Protein AF-A0A1D8K9M4-F1 (afdb_monomer)

Structure (mmCIF, N/CA/C/O backbone):
data_AF-A0A1D8K9M4-F1
#
_entry.id   AF-A0A1D8K9M4-F1
#
loop_
_atom_site.group_PDB
_atom_site.id
_atom_site.type_symbol
_atom_site.label_atom_id
_atom_site.label_alt_id
_atom_site.label_comp_id
_atom_site.label_asym_id
_atom_site.label_entity_id
_atom_site.label_seq_id
_atom_site.pdbx_PDB_ins_code
_atom_site.Cartn_x
_atom_site.Cartn_y
_atom_site.Cartn_z
_atom_site.occupancy
_atom_site.B_iso_or_equiv
_atom_site.auth_seq_id
_atom_site.auth_comp_id
_atom_site.auth_asym_id
_atom_site.auth_atom_id
_atom_site.pdbx_PDB_model_num
ATOM 1 N N . MET A 1 1 ? 4.445 1.935 11.342 1.00 73.75 1 MET A N 1
ATOM 2 C CA . MET A 1 1 ? 5.048 2.245 10.026 1.00 73.75 1 MET A CA 1
ATOM 3 C C . MET A 1 1 ? 5.514 0.937 9.416 1.00 73.75 1 MET A C 1
ATOM 5 O O . MET A 1 1 ? 6.082 0.139 10.149 1.00 73.75 1 MET A O 1
ATOM 9 N N . VAL A 1 2 ? 5.249 0.706 8.132 1.00 78.88 2 VAL A N 1
ATOM 10 C CA . VAL A 1 2 ? 5.595 -0.526 7.406 1.00 78.88 2 VAL A CA 1
ATOM 11 C C . VAL A 1 2 ? 6.463 -0.156 6.208 1.00 78.88 2 VAL A C 1
ATOM 13 O O . VAL A 1 2 ? 6.060 0.685 5.412 1.00 78.88 2 VAL A O 1
ATOM 16 N N . ASN A 1 3 ? 7.638 -0.771 6.077 1.00 80.75 3 ASN A N 1
ATOM 17 C CA . ASN A 1 3 ? 8.516 -0.604 4.915 1.00 80.75 3 ASN A CA 1
ATOM 18 C C . ASN A 1 3 ? 8.323 -1.787 3.962 1.00 80.75 3 ASN A C 1
ATOM 20 O O . ASN A 1 3 ? 8.211 -2.924 4.420 1.00 80.75 3 ASN A O 1
ATOM 24 N N . PHE A 1 4 ? 8.305 -1.537 2.656 1.00 78.50 4 PHE A N 1
ATOM 25 C CA . PHE A 1 4 ? 8.113 -2.574 1.641 1.00 78.50 4 PHE A CA 1
ATOM 26 C C . PHE A 1 4 ? 8.838 -2.225 0.332 1.00 78.50 4 PHE A C 1
ATOM 28 O O . PHE A 1 4 ? 9.367 -1.126 0.157 1.00 78.50 4 PHE A O 1
ATOM 35 N N . GLN A 1 5 ? 8.867 -3.181 -0.597 1.00 81.12 5 GLN A N 1
ATOM 36 C CA . GLN A 1 5 ? 9.543 -3.066 -1.887 1.00 81.12 5 GLN A CA 1
ATOM 37 C C . GLN A 1 5 ? 8.638 -3.612 -3.002 1.00 81.12 5 GLN A C 1
ATOM 39 O O . GLN A 1 5 ? 8.128 -4.724 -2.893 1.00 81.12 5 GLN A O 1
ATOM 44 N N . ILE A 1 6 ? 8.467 -2.847 -4.083 1.00 78.50 6 ILE A N 1
ATOM 45 C CA . ILE A 1 6 ? 7.718 -3.219 -5.291 1.00 78.50 6 ILE A CA 1
ATOM 46 C C . ILE A 1 6 ? 8.698 -3.223 -6.462 1.00 78.50 6 ILE A C 1
ATOM 48 O O . ILE A 1 6 ? 9.047 -2.174 -7.003 1.00 78.50 6 ILE A O 1
ATOM 52 N N . GLY A 1 7 ? 9.205 -4.397 -6.835 1.00 79.94 7 GLY A N 1
ATOM 53 C CA . GLY A 1 7 ? 10.279 -4.475 -7.828 1.00 79.94 7 GLY A CA 1
ATOM 54 C C . GLY A 1 7 ? 11.477 -3.604 -7.410 1.00 79.94 7 GLY A C 1
ATOM 55 O O . GLY A 1 7 ? 12.001 -3.810 -6.317 1.00 79.94 7 GLY A O 1
ATOM 56 N N . PRO A 1 8 ? 11.919 -2.616 -8.215 1.00 76.62 8 PRO A N 1
ATOM 57 C CA . PRO A 1 8 ? 12.997 -1.688 -7.849 1.00 76.62 8 PRO A CA 1
ATOM 58 C C . PRO A 1 8 ? 12.538 -0.464 -7.027 1.00 76.62 8 PRO A C 1
ATOM 60 O O . PRO A 1 8 ? 13.383 0.314 -6.575 1.00 76.62 8 PRO A O 1
ATOM 63 N N . LEU A 1 9 ? 11.231 -0.280 -6.809 1.00 75.75 9 LEU A N 1
ATOM 64 C CA . LEU A 1 9 ? 10.655 0.868 -6.109 1.00 75.75 9 LEU A CA 1
ATOM 65 C C . LEU A 1 9 ? 10.406 0.546 -4.626 1.00 75.75 9 LEU A C 1
ATOM 67 O O . LEU A 1 9 ? 9.539 -0.272 -4.318 1.00 75.75 9 LEU A O 1
ATOM 71 N N . PRO A 1 10 ? 11.118 1.176 -3.684 1.00 78.88 10 PRO A N 1
ATOM 72 C CA . PRO A 1 10 ? 10.779 1.056 -2.276 1.00 78.88 10 PRO A CA 1
ATOM 73 C C . PRO A 1 10 ? 9.581 1.927 -1.931 1.00 78.88 10 PRO A C 1
ATOM 75 O O . PRO A 1 10 ? 9.331 2.955 -2.570 1.00 78.88 10 PRO A O 1
ATOM 78 N N . GLY A 1 11 ? 8.913 1.566 -0.848 1.00 78.88 11 GLY A N 1
ATOM 79 C CA . GLY A 1 11 ? 7.914 2.414 -0.238 1.00 78.88 11 GLY A CA 1
ATOM 80 C C . GLY A 1 11 ? 7.832 2.229 1.263 1.00 78.88 11 GLY A C 1
ATOM 81 O O . GLY A 1 11 ? 8.373 1.284 1.846 1.00 78.88 11 GLY A O 1
ATOM 82 N N . HIS A 1 12 ? 7.135 3.161 1.887 1.00 82.50 12 HIS A N 1
ATOM 83 C CA . HIS A 1 12 ? 6.737 3.053 3.271 1.00 82.50 12 HIS A CA 1
ATOM 84 C C . HIS A 1 12 ? 5.286 3.474 3.429 1.00 82.50 12 HIS A C 1
ATOM 86 O O . HIS A 1 12 ? 4.779 4.325 2.702 1.00 82.50 12 HIS A O 1
ATOM 92 N N . ALA A 1 13 ? 4.608 2.856 4.385 1.00 84.62 13 ALA A N 1
ATOM 93 C CA . ALA A 1 13 ? 3.228 3.154 4.694 1.00 84.62 13 ALA A CA 1
ATOM 94 C C . ALA A 1 13 ? 3.042 3.398 6.192 1.00 84.62 13 ALA A C 1
ATOM 96 O O . ALA A 1 13 ? 3.630 2.729 7.051 1.00 84.62 13 ALA A O 1
ATOM 97 N N . LEU A 1 14 ? 2.201 4.368 6.519 1.00 86.19 14 LEU A N 1
ATOM 98 C CA . LEU A 1 14 ? 1.873 4.748 7.881 1.00 86.19 14 LEU A CA 1
ATOM 99 C C . LEU A 1 14 ? 0.371 4.985 7.988 1.00 86.19 14 LEU A C 1
ATOM 101 O O . LEU A 1 14 ? -0.153 5.899 7.368 1.00 86.19 14 LEU A O 1
ATOM 105 N N . ALA A 1 15 ? -0.303 4.206 8.824 1.00 85.88 15 ALA A N 1
ATOM 106 C CA . ALA A 1 15 ? -1.671 4.490 9.229 1.00 85.88 15 ALA A CA 1
ATOM 107 C C . ALA A 1 15 ? -1.667 5.382 10.480 1.00 85.88 15 ALA A C 1
ATOM 109 O O . ALA A 1 15 ? -0.916 5.129 11.427 1.00 85.88 15 ALA A O 1
ATOM 110 N N . ARG A 1 16 ? -2.496 6.427 10.486 1.00 83.38 16 ARG A N 1
ATOM 111 C CA . ARG A 1 16 ? -2.694 7.340 11.614 1.00 83.38 16 ARG A CA 1
ATOM 112 C C . ARG A 1 16 ? -4.181 7.601 11.825 1.00 83.38 16 ARG A C 1
ATOM 114 O O . ARG A 1 16 ? -4.893 7.978 10.899 1.00 83.38 16 ARG A O 1
ATOM 121 N N . LYS A 1 17 ? -4.623 7.485 13.076 1.00 81.50 17 LYS A N 1
ATOM 122 C CA . LYS A 1 17 ? -5.972 7.878 13.487 1.00 81.50 17 LYS A CA 1
ATOM 123 C C . LYS A 1 17 ? -6.080 9.407 13.558 1.00 81.50 17 LYS A C 1
ATOM 125 O O . LYS A 1 17 ? -5.221 10.062 14.153 1.00 81.50 17 LYS A O 1
ATOM 130 N N . THR A 1 18 ? -7.118 9.96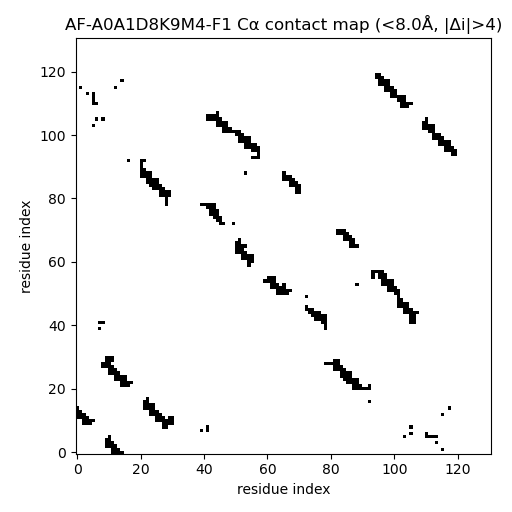3 12.951 1.00 77.25 18 THR A N 1
ATOM 131 C CA . THR A 1 18 ? -7.489 11.384 12.972 1.00 77.25 18 THR A CA 1
ATOM 132 C C . THR A 1 18 ? -8.900 11.533 13.561 1.00 77.25 18 THR A C 1
ATOM 134 O O . THR A 1 18 ? -9.607 10.535 13.711 1.00 77.25 18 THR A O 1
ATOM 137 N N . PRO A 1 19 ? -9.343 12.753 13.916 1.00 75.38 19 PRO A N 1
ATOM 138 C CA . PRO A 1 19 ? -10.724 12.978 14.356 1.00 75.38 19 PRO A CA 1
ATOM 139 C C . PRO A 1 19 ? -11.777 12.584 13.306 1.00 75.38 19 PRO A C 1
ATOM 141 O O . PRO A 1 19 ? -12.904 12.260 13.659 1.00 75.38 19 PRO A O 1
ATOM 144 N N . GLU A 1 20 ? -11.398 12.603 12.028 1.00 73.19 20 GLU A N 1
ATOM 145 C CA . GLU A 1 20 ? -12.265 12.335 10.874 1.00 73.19 20 GLU A CA 1
ATOM 146 C C . GLU A 1 20 ? -12.249 10.859 10.438 1.00 73.19 20 GLU A C 1
ATOM 148 O O . GLU A 1 20 ? -13.063 10.462 9.608 1.00 73.19 20 GLU A O 1
ATOM 153 N N . GLY A 1 21 ? -11.339 10.035 10.976 1.00 77.88 21 GLY A N 1
ATOM 154 C CA . GLY A 1 21 ? -11.228 8.620 10.622 1.00 77.88 21 GLY A CA 1
ATOM 155 C C . GLY A 1 21 ? -9.803 8.075 10.714 1.00 77.88 21 GLY A C 1
ATOM 156 O O . GLY A 1 21 ? -9.013 8.461 11.573 1.00 77.88 21 GLY A O 1
ATOM 157 N N . MET A 1 22 ? -9.466 7.131 9.836 1.00 84.19 22 MET A N 1
ATOM 158 C CA . MET A 1 22 ? -8.104 6.609 9.695 1.00 84.19 22 MET A CA 1
ATOM 159 C C . MET A 1 22 ? -7.521 7.084 8.372 1.00 84.19 22 MET A C 1
ATOM 161 O O . MET A 1 22 ? -8.137 6.920 7.320 1.00 84.19 22 MET A O 1
ATOM 165 N N . VAL A 1 23 ? -6.320 7.644 8.435 1.00 85.19 23 VAL A N 1
ATOM 166 C CA . VAL A 1 23 ? -5.583 8.115 7.268 1.00 85.19 23 VAL A CA 1
ATOM 167 C C . VAL A 1 23 ? -4.365 7.229 7.067 1.00 85.19 23 VAL A C 1
ATOM 169 O O . VAL A 1 23 ? -3.560 7.060 7.983 1.00 85.19 23 VAL A O 1
ATOM 172 N N . VAL A 1 24 ? -4.218 6.668 5.871 1.00 85.06 24 VAL A N 1
ATOM 173 C CA . VAL A 1 24 ? -3.020 5.938 5.461 1.00 85.06 24 VAL A CA 1
ATOM 174 C C . VAL A 1 24 ? -2.187 6.829 4.559 1.00 85.06 24 VAL A C 1
ATOM 176 O O . VAL A 1 24 ? -2.630 7.266 3.501 1.00 85.06 24 VAL A O 1
ATOM 179 N N . PHE A 1 25 ? -0.964 7.084 4.991 1.00 85.19 25 PHE A N 1
ATOM 180 C CA . PHE A 1 25 ? 0.061 7.755 4.219 1.00 85.19 25 PHE A CA 1
ATOM 181 C C . PHE A 1 25 ? 0.924 6.702 3.540 1.00 85.19 25 PHE A C 1
ATOM 183 O O . PHE A 1 25 ? 1.503 5.855 4.219 1.00 85.19 25 PHE A O 1
ATOM 190 N N . LEU A 1 26 ? 0.998 6.747 2.216 1.00 83.88 26 LEU A N 1
ATOM 191 C CA . LEU A 1 26 ? 1.848 5.886 1.408 1.00 83.88 26 LEU A CA 1
ATOM 192 C C . LEU A 1 26 ? 2.896 6.750 0.721 1.00 83.88 26 LEU A C 1
ATOM 194 O O . LEU A 1 26 ? 2.553 7.601 -0.096 1.00 83.88 26 LEU A O 1
ATOM 198 N N . GLU A 1 27 ? 4.166 6.514 1.018 1.00 82.94 27 GLU A N 1
ATOM 199 C CA . GLU A 1 27 ? 5.268 7.168 0.328 1.00 82.94 27 GLU A CA 1
ATOM 200 C C . GLU A 1 27 ? 6.010 6.158 -0.549 1.00 82.94 27 GLU A C 1
ATOM 202 O O . GLU A 1 27 ? 6.355 5.063 -0.098 1.00 82.94 27 GLU A O 1
ATOM 207 N N . LEU A 1 28 ? 6.264 6.519 -1.805 1.00 79.19 28 LEU A N 1
ATOM 208 C CA . LEU A 1 28 ? 6.984 5.695 -2.773 1.00 79.19 28 LEU A CA 1
ATOM 209 C C . LEU A 1 28 ? 8.237 6.419 -3.276 1.00 79.19 28 LEU A C 1
ATOM 211 O O . LEU A 1 28 ? 8.264 7.643 -3.427 1.00 79.19 28 LEU A O 1
ATOM 215 N N . GLY A 1 29 ? 9.277 5.640 -3.568 1.00 70.56 29 GLY A N 1
ATOM 216 C CA . GLY A 1 29 ? 10.532 6.116 -4.154 1.00 70.56 29 GLY A CA 1
ATOM 217 C C . GLY A 1 29 ? 11.582 6.568 -3.139 1.00 70.56 29 GLY A C 1
ATOM 218 O O . GLY A 1 29 ? 12.776 6.587 -3.450 1.00 70.56 29 GLY A O 1
ATOM 219 N N . THR A 1 30 ? 11.183 6.836 -1.901 1.00 61.59 30 THR A N 1
ATOM 220 C CA . THR A 1 30 ? 12.077 7.167 -0.791 1.00 61.59 30 THR A CA 1
ATOM 221 C C . THR A 1 30 ? 12.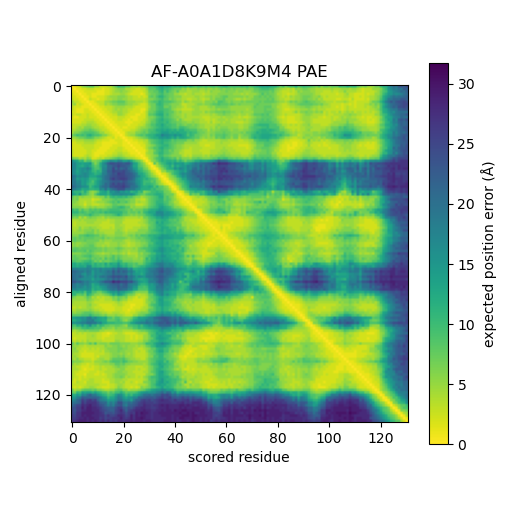337 5.956 0.082 1.00 61.59 30 THR A C 1
ATOM 223 O O . THR A 1 30 ? 11.533 5.504 0.889 1.00 61.59 30 THR A O 1
ATOM 226 N N . TYR A 1 31 ? 13.559 5.476 -0.028 1.00 54.34 31 TYR A N 1
ATOM 227 C CA . TYR A 1 31 ? 14.186 4.716 1.035 1.00 54.34 31 TYR A CA 1
ATOM 228 C C . TYR A 1 31 ? 15.568 5.305 1.156 1.00 54.34 31 TYR A C 1
ATOM 230 O O . TYR A 1 31 ? 16.266 5.349 0.142 1.00 54.34 31 TYR A O 1
ATOM 238 N N . LEU A 1 32 ? 15.907 5.822 2.338 1.00 51.12 32 LEU A N 1
ATOM 239 C CA . LEU A 1 32 ? 17.252 6.293 2.647 1.00 51.12 32 LEU A CA 1
ATOM 240 C C . LEU A 1 32 ? 18.175 5.086 2.461 1.00 51.12 32 LEU A C 1
ATOM 242 O O . LEU A 1 32 ? 18.083 4.143 3.249 1.00 51.12 32 LEU A O 1
ATOM 246 N N . P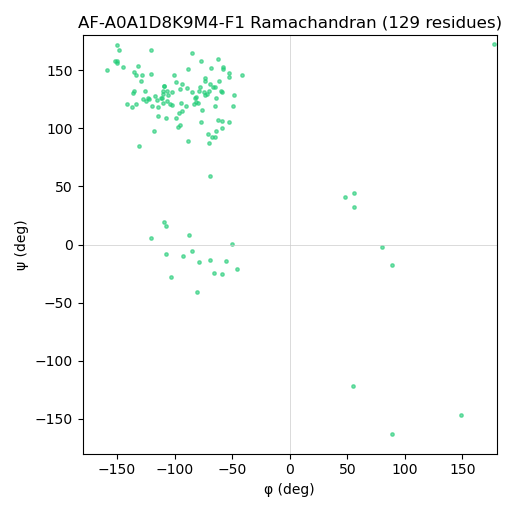RO A 1 33 ? 18.982 5.033 1.390 1.00 49.72 33 PRO A N 1
ATOM 247 C CA . PRO A 1 33 ? 19.875 3.910 1.216 1.00 49.72 33 PRO A CA 1
ATOM 248 C C . PRO A 1 33 ? 20.836 3.877 2.408 1.00 49.72 33 PRO A C 1
ATOM 250 O O . PRO A 1 33 ? 21.331 4.918 2.851 1.00 49.72 33 PRO A O 1
ATOM 253 N N . ALA A 1 34 ? 21.136 2.676 2.905 1.00 49.44 34 ALA A N 1
ATOM 254 C CA . ALA A 1 34 ? 22.421 2.482 3.563 1.00 49.44 34 ALA A CA 1
ATOM 255 C C . ALA A 1 34 ? 23.506 2.977 2.588 1.00 49.44 34 ALA A C 1
ATOM 257 O O . ALA A 1 34 ? 23.325 2.838 1.373 1.00 49.44 34 ALA A O 1
ATOM 258 N N . ARG A 1 35 ? 24.583 3.586 3.108 1.00 46.16 35 ARG A N 1
ATOM 259 C CA . ARG A 1 35 ? 25.594 4.357 2.348 1.00 46.16 35 ARG A CA 1
ATOM 260 C C . ARG A 1 35 ? 26.103 3.700 1.051 1.00 46.16 35 ARG A C 1
ATOM 262 O O . ARG A 1 35 ? 26.534 4.430 0.168 1.00 46.16 35 ARG A O 1
ATOM 269 N N . ASP A 1 36 ? 25.972 2.384 0.907 1.00 49.34 36 ASP A N 1
ATOM 270 C CA . ASP A 1 36 ? 26.517 1.591 -0.198 1.00 49.34 36 ASP A CA 1
ATOM 271 C C . ASP A 1 36 ? 25.468 1.073 -1.204 1.00 49.34 36 ASP A C 1
ATOM 273 O O . ASP A 1 36 ? 25.744 0.166 -1.988 1.00 49.34 36 ASP A O 1
ATOM 277 N N . THR A 1 37 ? 24.242 1.610 -1.207 1.00 51.97 37 THR A N 1
ATOM 278 C CA . THR A 1 37 ? 23.221 1.158 -2.172 1.00 51.97 37 THR A CA 1
ATOM 279 C C . THR A 1 37 ? 23.424 1.854 -3.527 1.00 51.97 37 THR A C 1
ATOM 281 O O . THR A 1 37 ? 23.450 3.088 -3.561 1.00 51.97 37 THR A O 1
ATOM 284 N N . PRO A 1 38 ? 23.532 1.118 -4.652 1.00 52.41 38 PRO A N 1
ATOM 285 C CA . PRO A 1 38 ? 23.729 1.713 -5.972 1.00 52.41 38 PRO A CA 1
ATOM 286 C C . PRO A 1 38 ? 22.603 2.696 -6.344 1.00 52.41 38 PRO A C 1
ATOM 288 O O . PRO A 1 38 ? 21.463 2.536 -5.887 1.00 52.41 38 PRO A O 1
ATOM 291 N N . PRO A 1 39 ? 22.897 3.717 -7.175 1.00 53.69 39 PRO A N 1
ATOM 292 C CA . PRO A 1 39 ? 21.916 4.721 -7.571 1.00 53.69 39 PRO A CA 1
ATOM 293 C C . PRO A 1 39 ? 20.722 4.060 -8.266 1.00 53.69 39 PRO A C 1
ATOM 295 O O . PRO A 1 39 ? 20.877 3.230 -9.161 1.00 53.69 39 PRO A O 1
ATOM 298 N N . ARG A 1 40 ? 19.512 4.418 -7.827 1.00 61.72 40 ARG A N 1
ATOM 299 C CA . ARG A 1 40 ? 18.259 3.832 -8.320 1.00 61.72 40 ARG A CA 1
ATOM 300 C C . ARG A 1 40 ? 17.943 4.350 -9.721 1.00 61.72 40 ARG A C 1
ATOM 302 O O . ARG A 1 40 ? 17.930 5.556 -9.941 1.00 61.72 40 ARG A O 1
ATOM 309 N N . THR A 1 41 ? 17.672 3.437 -10.651 1.00 59.00 41 THR A N 1
ATOM 310 C CA . THR A 1 41 ? 17.537 3.713 -12.093 1.00 59.00 41 THR A CA 1
ATOM 311 C C . THR A 1 41 ? 16.109 3.597 -12.629 1.00 59.00 41 THR A C 1
ATOM 313 O O . THR A 1 41 ? 15.938 3.465 -13.839 1.00 59.00 41 THR A O 1
ATOM 316 N N . TRP A 1 42 ? 15.078 3.649 -11.780 1.00 67.19 42 TRP A N 1
ATOM 317 C CA . TRP A 1 42 ? 13.700 3.655 -12.281 1.00 67.19 42 TRP A CA 1
ATOM 318 C C . TRP A 1 42 ? 13.311 5.050 -12.798 1.00 67.19 42 TRP A C 1
ATOM 320 O O . TRP A 1 42 ? 13.641 6.062 -12.178 1.00 67.19 42 TRP A O 1
ATOM 330 N N . LYS A 1 43 ? 12.658 5.121 -13.964 1.00 63.72 43 LYS A N 1
ATOM 331 C CA . LYS A 1 43 ? 12.363 6.385 -14.674 1.00 63.72 43 LYS A CA 1
ATOM 332 C C . LYS A 1 43 ? 10.918 6.843 -14.525 1.00 63.72 43 LYS A C 1
ATOM 334 O O . LYS A 1 43 ? 10.644 8.033 -14.662 1.00 63.72 43 LYS A O 1
ATOM 339 N N . SER A 1 44 ? 9.998 5.907 -14.322 1.00 69.00 44 SER A N 1
ATOM 340 C CA . SER A 1 44 ? 8.571 6.194 -14.182 1.00 69.00 44 SER A CA 1
ATOM 341 C C . SER A 1 44 ? 7.848 5.059 -13.471 1.00 69.00 44 SER A C 1
ATOM 343 O O . SER A 1 44 ? 8.223 3.891 -13.612 1.00 69.00 44 SER A O 1
ATOM 345 N N . PHE A 1 45 ? 6.781 5.395 -12.751 1.00 74.00 45 PHE A N 1
ATOM 346 C CA . PHE A 1 45 ? 5.822 4.405 -12.289 1.00 74.00 45 PHE A CA 1
ATOM 347 C C . PHE A 1 45 ? 4.399 4.968 -12.281 1.00 74.00 45 PHE A C 1
ATOM 349 O O . PHE A 1 45 ? 4.200 6.171 -12.139 1.00 74.00 45 PHE A O 1
ATOM 356 N N . HIS A 1 46 ? 3.409 4.093 -12.425 1.00 74.75 46 HIS A N 1
ATOM 357 C CA . HIS A 1 46 ? 1.994 4.421 -12.246 1.00 74.75 46 HIS A CA 1
ATOM 358 C C . HIS A 1 46 ? 1.227 3.195 -11.747 1.00 74.75 46 HIS A C 1
ATOM 360 O O . HIS A 1 46 ? 1.659 2.056 -11.944 1.00 74.75 46 HIS A O 1
ATOM 366 N N . PHE A 1 47 ? 0.096 3.422 -11.084 1.00 75.31 47 PHE A N 1
ATOM 367 C CA . PHE A 1 47 ? -0.818 2.342 -10.722 1.00 75.31 47 PHE A CA 1
ATOM 368 C C . PHE A 1 47 ? -1.556 1.857 -11.970 1.00 75.31 47 PHE A C 1
ATOM 370 O O . PHE A 1 47 ? -1.947 2.657 -12.814 1.00 75.31 47 PHE A O 1
ATOM 377 N N . ALA A 1 48 ? -1.766 0.546 -12.084 1.00 72.50 48 ALA A N 1
ATOM 378 C CA . ALA A 1 48 ? -2.518 -0.035 -13.197 1.00 72.50 48 ALA A CA 1
ATOM 379 C C . ALA A 1 48 ? -4.025 0.301 -13.154 1.00 72.50 48 ALA A C 1
ATOM 381 O O . ALA A 1 48 ? -4.739 0.058 -14.123 1.00 72.50 48 ALA A O 1
ATOM 382 N N . SER A 1 49 ? -4.519 0.816 -12.025 1.00 73.12 49 SER A N 1
ATOM 383 C CA . SER A 1 49 ? -5.905 1.236 -11.816 1.00 73.12 49 SER A CA 1
ATOM 384 C C . SER A 1 49 ? -5.968 2.353 -10.771 1.00 73.12 49 SER A C 1
ATOM 386 O O . SER A 1 49 ? -5.084 2.471 -9.924 1.00 73.12 49 SER A O 1
ATOM 388 N N . ASP A 1 50 ? -7.044 3.135 -10.807 1.00 70.19 50 ASP A N 1
ATOM 389 C CA . ASP A 1 50 ? -7.298 4.268 -9.910 1.00 70.19 50 ASP A CA 1
ATOM 390 C C . ASP A 1 50 ? -8.008 3.869 -8.605 1.00 70.19 50 ASP A C 1
ATOM 392 O O . ASP A 1 50 ? -8.485 4.726 -7.864 1.00 70.19 50 ASP A O 1
ATOM 396 N N . CYS A 1 51 ? -8.164 2.573 -8.339 1.00 73.62 51 CYS A N 1
ATOM 397 C CA . CYS A 1 51 ? -8.981 2.093 -7.228 1.00 73.62 51 CYS A CA 1
ATOM 398 C C . CYS A 1 51 ? -8.111 1.397 -6.189 1.00 73.62 51 CYS A C 1
ATOM 400 O O . CYS A 1 51 ? -7.606 0.305 -6.433 1.00 73.62 51 CYS A O 1
ATOM 402 N N . LEU A 1 52 ? -7.971 2.023 -5.023 1.00 83.69 52 LEU A N 1
ATOM 403 C CA . LEU A 1 52 ? -7.466 1.373 -3.818 1.00 83.69 52 LEU A CA 1
ATOM 404 C C . LEU A 1 52 ? -8.634 0.745 -3.059 1.00 83.69 52 LEU A C 1
ATOM 406 O O . LEU A 1 52 ? -9.758 1.251 -3.110 1.00 83.69 52 LEU A O 1
ATOM 410 N N . ALA A 1 53 ? -8.353 -0.329 -2.332 1.00 87.56 53 ALA A N 1
ATOM 411 C CA . ALA A 1 53 ? -9.325 -0.976 -1.467 1.00 87.56 53 ALA A CA 1
ATOM 412 C C . ALA A 1 53 ? -8.724 -1.230 -0.084 1.00 87.56 53 ALA A C 1
ATOM 414 O O . ALA A 1 53 ? -7.510 -1.359 0.073 1.00 87.56 53 ALA A O 1
ATOM 415 N N . ALA A 1 54 ? -9.574 -1.305 0.933 1.00 86.88 54 ALA A N 1
ATOM 416 C CA . ALA A 1 54 ? -9.183 -1.786 2.249 1.00 86.88 54 ALA A CA 1
ATOM 417 C C . ALA A 1 54 ? -10.044 -2.978 2.631 1.00 86.88 54 ALA A C 1
ATOM 419 O O . ALA A 1 54 ? -11.269 -2.891 2.655 1.00 86.88 54 ALA A O 1
ATOM 420 N N . HIS A 1 55 ? -9.393 -4.080 2.971 1.00 87.56 55 HIS A N 1
ATOM 421 C CA . HIS A 1 55 ? -10.050 -5.249 3.521 1.00 87.56 55 HIS A CA 1
ATOM 422 C C . HIS A 1 55 ? -10.003 -5.172 5.048 1.00 87.56 55 HIS A C 1
ATOM 424 O O . HIS A 1 55 ? -8.935 -5.183 5.660 1.00 87.56 55 HIS A O 1
ATOM 430 N N . ASN A 1 56 ? -11.166 -5.045 5.676 1.00 86.25 56 ASN A N 1
ATOM 431 C CA . ASN A 1 56 ? -11.308 -5.033 7.122 1.00 86.25 56 ASN A CA 1
ATOM 432 C C . ASN A 1 56 ? -11.180 -6.464 7.657 1.00 86.25 56 ASN A C 1
ATOM 434 O O . ASN A 1 56 ? -12.014 -7.323 7.380 1.00 86.25 56 ASN A O 1
ATOM 438 N N . LEU A 1 57 ? -10.143 -6.709 8.455 1.00 85.69 57 LEU A N 1
ATOM 439 C CA . LEU A 1 57 ? -9.845 -8.039 8.985 1.00 85.69 57 LEU A CA 1
ATOM 440 C C . LEU A 1 57 ? -10.722 -8.421 10.183 1.00 85.69 57 LEU A C 1
ATOM 442 O O . LEU A 1 57 ? -10.754 -9.589 10.557 1.00 85.69 57 LEU A O 1
ATOM 446 N N . THR A 1 58 ? -11.413 -7.458 10.794 1.00 82.06 58 THR A N 1
ATOM 447 C CA . THR A 1 58 ? -12.284 -7.701 11.950 1.00 82.06 58 THR A CA 1
ATOM 448 C C . THR A 1 58 ? -13.645 -8.246 11.527 1.00 82.06 58 THR A C 1
ATOM 450 O O . THR A 1 58 ? -14.186 -9.125 12.191 1.00 82.06 58 THR A O 1
ATOM 453 N N . ASN A 1 59 ? -14.218 -7.723 10.441 1.00 84.44 59 ASN A N 1
ATOM 454 C CA . ASN A 1 59 ? -15.558 -8.101 9.975 1.00 84.44 59 ASN A CA 1
ATOM 455 C C . ASN A 1 59 ? -15.578 -8.689 8.553 1.00 84.44 59 ASN A C 1
ATOM 457 O O . ASN A 1 59 ? -16.659 -8.936 8.026 1.00 84.44 59 ASN A O 1
ATOM 461 N N . HIS A 1 60 ? -14.408 -8.898 7.938 1.00 85.31 60 HIS A N 1
ATOM 462 C CA . HIS A 1 60 ? -14.242 -9.462 6.594 1.00 85.31 60 HIS A CA 1
ATOM 463 C C . HIS A 1 60 ? -14.998 -8.700 5.493 1.00 85.31 60 HIS A C 1
ATOM 465 O O . HIS A 1 60 ? -15.465 -9.291 4.521 1.00 85.31 60 HIS A O 1
ATOM 471 N N . THR A 1 61 ? -15.135 -7.381 5.649 1.00 86.38 61 THR A N 1
ATOM 472 C CA . THR A 1 61 ? -15.732 -6.508 4.627 1.00 86.38 61 THR A CA 1
ATOM 473 C C . THR A 1 61 ? -14.656 -5.783 3.834 1.00 86.38 61 THR A C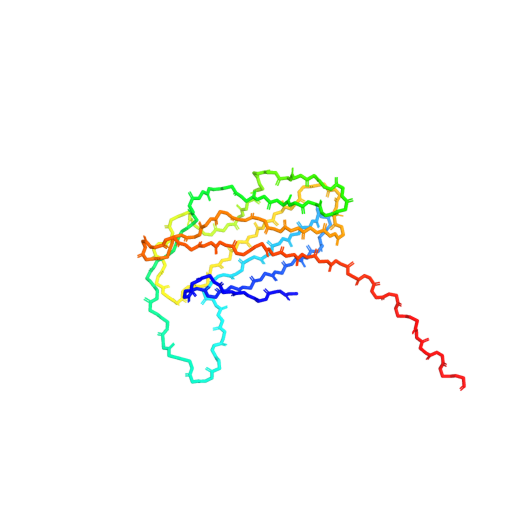 1
ATOM 475 O O . THR A 1 61 ? -13.618 -5.406 4.380 1.00 86.38 61 THR A O 1
ATOM 478 N N . THR A 1 62 ? -14.907 -5.561 2.546 1.00 86.31 62 THR A N 1
ATOM 479 C CA . THR A 1 62 ? -14.015 -4.786 1.680 1.00 86.31 62 THR A CA 1
ATOM 480 C C . THR A 1 62 ? -14.629 -3.422 1.410 1.00 86.31 62 THR A C 1
ATOM 482 O O . THR A 1 62 ? -15.789 -3.311 1.020 1.00 86.31 62 THR A O 1
ATOM 485 N N . LEU A 1 63 ? -13.840 -2.380 1.645 1.00 85.25 63 LEU A N 1
ATOM 486 C CA . LEU A 1 63 ? -14.129 -1.016 1.235 1.00 85.25 63 LEU A CA 1
ATOM 487 C C . LEU A 1 63 ? -13.395 -0.764 -0.077 1.00 85.25 63 LEU A C 1
ATOM 489 O O . LEU A 1 63 ? -12.183 -0.543 -0.075 1.00 85.25 63 LEU A O 1
ATOM 493 N N . ASP A 1 64 ? -14.127 -0.828 -1.183 1.00 84.56 64 ASP A N 1
ATOM 494 C CA . ASP A 1 64 ? -13.604 -0.538 -2.515 1.00 84.56 64 ASP A CA 1
ATOM 495 C C . ASP A 1 64 ? -13.636 0.966 -2.820 1.00 84.56 64 ASP A C 1
ATOM 497 O O . ASP A 1 64 ? -14.327 1.743 -2.159 1.00 84.56 64 ASP A O 1
ATOM 501 N N . HIS A 1 65 ? -12.905 1.372 -3.861 1.00 82.06 65 HIS A N 1
ATOM 502 C CA . HIS A 1 65 ? -12.890 2.746 -4.377 1.00 82.06 65 HIS A CA 1
ATOM 503 C C . HIS A 1 65 ? -12.526 3.800 -3.324 1.00 82.06 65 HIS A C 1
ATOM 505 O O . HIS A 1 65 ? -13.144 4.864 -3.240 1.00 82.06 65 HIS A O 1
ATOM 511 N N . LEU A 1 66 ? -11.497 3.516 -2.523 1.00 80.62 66 LEU A N 1
ATOM 512 C CA . LEU A 1 66 ? -11.025 4.462 -1.524 1.00 80.62 66 LEU A CA 1
ATOM 513 C C . LEU A 1 66 ? -10.485 5.731 -2.194 1.00 80.62 66 LEU A C 1
ATOM 515 O O . LEU A 1 66 ? -9.584 5.641 -3.038 1.00 80.62 66 LEU A O 1
ATOM 519 N N . PRO A 1 67 ? -10.983 6.918 -1.803 1.00 71.38 67 PRO A N 1
ATOM 520 C CA . PRO A 1 67 ? -10.441 8.165 -2.301 1.00 71.38 67 PRO A CA 1
ATOM 521 C C . PRO A 1 67 ? -9.013 8.334 -1.780 1.00 71.38 67 PRO A C 1
ATOM 523 O O . PRO A 1 67 ? -8.732 8.136 -0.593 1.00 71.38 67 PRO A O 1
ATOM 526 N N . TYR A 1 68 ? -8.115 8.743 -2.670 1.00 73.00 68 TYR A N 1
ATOM 527 C CA . TYR A 1 68 ? -6.771 9.154 -2.301 1.00 73.00 68 TYR A CA 1
ATOM 528 C C . TYR A 1 68 ? -6.448 10.520 -2.899 1.00 73.00 68 TYR A C 1
ATOM 530 O O . TYR A 1 68 ? -6.885 10.856 -4.000 1.00 73.00 68 TYR A O 1
ATOM 538 N N . SER A 1 69 ? -5.675 11.314 -2.166 1.00 69.19 69 SER A N 1
ATOM 539 C CA . SER A 1 69 ? -5.083 12.556 -2.652 1.00 69.19 69 SER A CA 1
ATOM 540 C C . SER A 1 69 ? -3.575 12.375 -2.806 1.00 69.19 69 SER A C 1
ATOM 542 O O . SER A 1 69 ? -2.912 11.758 -1.972 1.00 69.19 69 SER A O 1
ATOM 544 N N . GLY A 1 70 ? -3.025 12.871 -3.910 1.00 66.25 70 GLY A N 1
ATOM 545 C CA . GLY A 1 70 ? -1.612 12.732 -4.251 1.00 66.25 70 GLY A CA 1
ATOM 546 C C . GLY A 1 70 ? -1.310 13.355 -5.613 1.00 66.25 70 GLY A C 1
ATOM 547 O O . GLY A 1 70 ? -2.239 13.794 -6.295 1.00 66.25 70 GLY A O 1
ATOM 548 N N . PRO A 1 71 ? -0.030 13.450 -6.010 1.00 60.00 71 PRO A N 1
ATOM 549 C CA . PRO A 1 71 ? 0.315 14.064 -7.281 1.00 60.00 71 PRO A CA 1
ATOM 550 C C . PRO A 1 71 ? -0.162 13.184 -8.454 1.00 60.00 71 PRO A C 1
ATOM 552 O O . PRO A 1 71 ? -0.316 11.970 -8.298 1.00 60.00 71 PRO A O 1
ATOM 555 N N . ASP A 1 72 ? -0.445 13.833 -9.589 1.00 54.81 72 ASP A N 1
ATOM 556 C CA . ASP A 1 72 ? -1.247 13.324 -10.716 1.00 54.81 72 ASP A CA 1
ATOM 557 C C . ASP A 1 72 ? -1.006 11.857 -11.121 1.00 54.81 72 ASP A C 1
ATOM 559 O O . ASP A 1 72 ? 0.116 11.351 -11.102 1.00 54.81 72 ASP A O 1
ATOM 563 N N . LYS A 1 73 ? -2.090 11.203 -11.5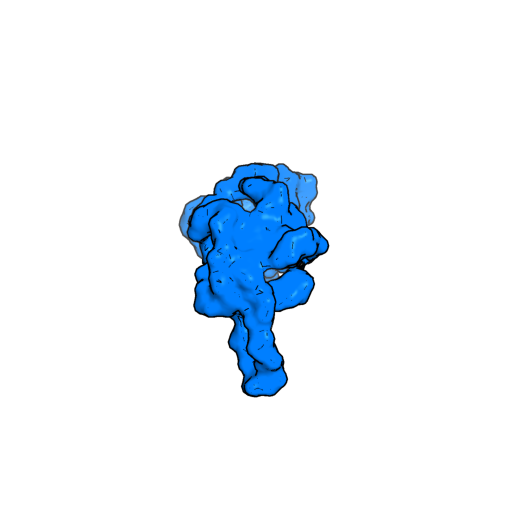63 1.00 52.75 73 LYS A N 1
ATOM 564 C CA . LYS A 1 73 ? -2.237 9.755 -11.843 1.00 52.75 73 LYS A CA 1
ATOM 565 C C . LYS A 1 73 ? -1.223 9.142 -12.824 1.00 52.75 73 LYS A C 1
ATOM 567 O O . LYS A 1 73 ? -1.090 7.924 -12.883 1.00 52.75 73 LYS A O 1
ATOM 572 N N . ALA A 1 74 ? -0.482 9.960 -13.563 1.00 50.81 74 ALA A N 1
ATOM 573 C CA . ALA A 1 74 ? 0.570 9.526 -14.472 1.00 50.81 74 ALA A CA 1
ATOM 574 C C . ALA A 1 74 ? 1.833 10.351 -14.220 1.00 50.81 74 ALA A C 1
ATOM 576 O O . ALA A 1 74 ? 2.089 11.360 -14.877 1.00 50.81 74 ALA A O 1
ATOM 577 N N . LEU A 1 75 ? 2.636 9.931 -13.246 1.00 51.69 75 LEU A N 1
ATOM 578 C CA . LEU A 1 75 ? 3.918 10.569 -12.988 1.00 51.69 75 LEU A CA 1
ATOM 579 C C . LEU A 1 75 ? 5.039 9.824 -13.692 1.00 51.69 75 LEU A C 1
ATOM 581 O O . LEU A 1 75 ? 5.595 8.838 -13.210 1.00 51.69 75 LEU A O 1
ATOM 585 N N . THR A 1 76 ? 5.474 10.414 -14.797 1.00 48.53 76 THR A N 1
ATOM 586 C CA . THR A 1 76 ? 6.833 10.269 -15.321 1.00 48.53 76 THR A CA 1
ATOM 587 C C . THR A 1 76 ? 7.803 10.983 -14.366 1.00 48.53 76 THR A C 1
ATOM 589 O O . THR A 1 76 ? 8.427 11.985 -14.706 1.00 48.53 76 THR A O 1
ATOM 592 N N . ALA A 1 77 ? 7.844 10.567 -13.098 1.00 48.28 77 ALA A N 1
ATOM 593 C CA . ALA A 1 77 ? 8.711 11.184 -12.107 1.00 48.28 77 ALA A CA 1
ATOM 594 C C . ALA A 1 77 ? 10.126 10.604 -12.242 1.00 48.28 77 ALA A C 1
ATOM 596 O O . ALA A 1 77 ? 10.287 9.393 -12.085 1.00 48.28 77 ALA A O 1
ATOM 597 N N . PRO A 1 78 ? 11.165 11.435 -12.465 1.00 52.41 78 PRO A N 1
ATOM 598 C CA . PRO A 1 78 ? 12.536 10.974 -12.295 1.00 52.41 78 PRO A CA 1
ATOM 599 C C . PRO A 1 78 ? 12.733 10.471 -10.856 1.00 52.41 78 PRO A C 1
ATOM 601 O O . PRO A 1 78 ? 12.076 10.967 -9.936 1.00 52.41 78 PRO A O 1
ATOM 604 N N . ALA A 1 79 ? 13.674 9.537 -10.671 1.00 52.22 79 ALA A N 1
ATOM 605 C CA . ALA A 1 79 ? 14.020 8.820 -9.430 1.00 52.22 79 ALA A CA 1
ATOM 606 C C . ALA A 1 79 ? 14.260 9.676 -8.158 1.00 52.22 79 ALA A C 1
ATOM 608 O O . ALA A 1 79 ? 14.599 9.145 -7.102 1.00 52.22 79 ALA A O 1
ATOM 609 N N . THR A 1 80 ? 14.134 11.000 -8.244 1.00 50.38 80 THR A N 1
ATOM 610 C CA . THR A 1 80 ? 14.454 11.986 -7.209 1.00 50.38 80 THR A CA 1
ATOM 611 C C . THR A 1 80 ? 13.238 12.632 -6.538 1.00 50.38 80 THR A C 1
ATOM 613 O O . THR A 1 80 ? 13.423 13.344 -5.550 1.00 50.38 80 THR A O 1
ATOM 616 N N . LYS A 1 81 ? 12.002 12.415 -7.014 1.00 58.50 81 LYS A N 1
ATOM 617 C CA . LYS A 1 81 ? 10.803 12.988 -6.371 1.00 58.50 81 LYS A CA 1
ATOM 618 C C . LYS A 1 81 ? 10.150 12.007 -5.396 1.00 58.50 81 LYS A C 1
ATOM 620 O O . LYS A 1 81 ? 9.932 10.847 -5.728 1.00 58.50 81 LYS A O 1
ATOM 625 N N . ARG A 1 82 ? 9.806 12.509 -4.203 1.00 65.44 82 ARG A N 1
ATOM 626 C CA . ARG A 1 82 ? 8.981 11.786 -3.224 1.00 65.44 82 ARG A CA 1
ATOM 627 C C . ARG A 1 82 ? 7.552 11.734 -3.741 1.00 65.44 82 ARG A C 1
ATOM 629 O O . ARG A 1 82 ? 7.006 12.776 -4.108 1.00 65.44 82 ARG A O 1
ATOM 636 N N . TYR A 1 83 ? 6.961 10.549 -3.767 1.00 72.56 83 TYR A N 1
ATOM 637 C CA . TYR A 1 83 ? 5.557 10.386 -4.111 1.00 72.56 83 TYR A CA 1
ATOM 638 C C . TYR A 1 83 ? 4.773 10.071 -2.855 1.00 72.56 83 TYR A C 1
ATOM 640 O O . TYR A 1 83 ? 5.111 9.112 -2.175 1.00 72.56 83 TYR A O 1
ATOM 648 N N . PHE A 1 84 ? 3.757 10.870 -2.554 1.00 76.00 84 PHE A N 1
ATOM 649 C CA . PHE A 1 84 ? 2.968 10.745 -1.338 1.00 76.00 84 PHE A CA 1
ATOM 650 C C . PHE A 1 84 ? 1.495 10.611 -1.701 1.00 76.00 84 PHE A C 1
ATOM 652 O O . PHE A 1 84 ? 0.950 11.481 -2.383 1.00 76.00 84 PHE A O 1
ATOM 659 N N . LEU A 1 85 ? 0.869 9.531 -1.240 1.00 79.50 85 LEU A N 1
ATOM 660 C CA . LEU A 1 85 ? -0.575 9.362 -1.255 1.00 79.50 85 LEU A CA 1
ATOM 661 C C . LEU A 1 85 ? -1.110 9.443 0.160 1.00 79.50 85 LEU A C 1
ATOM 663 O O . LEU A 1 85 ? -0.588 8.807 1.076 1.00 79.50 85 LEU A O 1
ATOM 667 N N . GLN A 1 86 ? -2.202 10.171 0.304 1.00 83.69 86 GLN A N 1
ATOM 668 C CA . GLN A 1 86 ? -3.018 10.165 1.497 1.00 83.69 86 GLN A CA 1
ATOM 669 C C . GLN A 1 86 ? -4.346 9.486 1.172 1.00 83.69 86 GLN A C 1
ATOM 671 O O . GLN A 1 86 ? -5.071 9.929 0.287 1.00 83.69 86 GLN A O 1
ATOM 676 N N . ILE A 1 87 ? -4.660 8.414 1.891 1.00 84.44 87 ILE A N 1
ATOM 677 C CA . ILE A 1 87 ? -5.863 7.601 1.704 1.00 84.44 87 ILE A CA 1
ATOM 678 C C . ILE A 1 87 ? -6.708 7.740 2.963 1.00 84.44 87 ILE A C 1
ATOM 680 O O . ILE A 1 87 ? -6.223 7.453 4.059 1.00 84.44 87 ILE A O 1
ATOM 684 N N . THR A 1 88 ? -7.961 8.160 2.820 1.00 84.25 88 THR A N 1
ATOM 685 C CA . THR A 1 88 ? -8.876 8.309 3.959 1.00 84.25 88 THR A CA 1
ATOM 686 C C . THR A 1 88 ? -9.860 7.147 3.976 1.00 84.25 88 THR A C 1
ATOM 688 O O . THR A 1 88 ? -10.610 6.953 3.022 1.00 84.25 88 THR A O 1
ATOM 691 N N . LEU A 1 89 ? -9.869 6.376 5.065 1.00 81.50 89 LEU A N 1
ATOM 692 C CA . LEU A 1 89 ? -10.838 5.300 5.269 1.00 81.50 89 LEU A CA 1
ATOM 693 C C . LEU A 1 89 ? -12.145 5.879 5.837 1.00 81.50 89 LEU A C 1
ATOM 695 O O . LEU A 1 89 ? -12.103 6.483 6.914 1.00 81.50 89 LEU A O 1
ATOM 699 N N . PRO A 1 90 ? -13.294 5.709 5.153 1.00 72.31 90 PRO A N 1
ATOM 700 C CA . PRO A 1 90 ? -14.575 6.218 5.632 1.00 72.31 90 PRO A CA 1
ATOM 701 C C . PRO A 1 90 ? -15.111 5.392 6.814 1.00 72.31 90 PRO A C 1
ATOM 703 O O . PRO A 1 90 ? -15.005 4.167 6.832 1.00 72.31 90 PRO A O 1
ATOM 706 N N . GLY A 1 91 ? -15.756 6.062 7.773 1.00 69.31 91 GLY A N 1
ATOM 707 C CA . GLY A 1 91 ? -16.500 5.417 8.862 1.00 69.31 91 GLY A CA 1
ATOM 708 C C . GLY A 1 91 ? -15.684 5.095 10.121 1.00 69.31 91 GLY A C 1
ATOM 709 O O . GLY A 1 91 ? -14.615 5.655 10.368 1.00 69.31 91 GLY A O 1
ATOM 710 N N . SER A 1 92 ? -16.229 4.210 10.966 1.00 65.56 92 SER A N 1
ATOM 711 C CA . SER A 1 92 ? -15.579 3.770 12.204 1.00 65.56 92 SER A CA 1
ATOM 712 C C . SER A 1 92 ? -14.301 2.996 11.885 1.00 65.56 92 SER A C 1
ATOM 714 O O . SER A 1 92 ? -14.344 1.960 11.225 1.00 65.56 92 SER A O 1
ATOM 716 N N . THR A 1 93 ? -13.172 3.512 12.368 1.00 64.12 93 THR A N 1
ATOM 717 C CA . THR A 1 93 ? -11.828 2.967 12.164 1.00 64.12 93 THR A CA 1
ATOM 718 C C . THR A 1 93 ? -11.753 1.463 12.466 1.00 64.12 93 THR A C 1
ATOM 720 O O . THR A 1 93 ? -11.975 1.094 13.619 1.00 64.12 93 THR A O 1
ATOM 723 N N . PRO A 1 94 ? -11.404 0.594 11.497 1.00 70.25 94 PRO A N 1
ATOM 724 C CA . PRO A 1 94 ? -11.104 -0.798 11.804 1.00 70.25 94 PRO A CA 1
ATOM 725 C C . PRO A 1 94 ? -9.782 -0.895 12.570 1.00 70.25 94 PRO A C 1
ATOM 727 O O . PRO A 1 94 ? -8.775 -0.324 12.149 1.00 70.25 94 PRO A O 1
ATOM 730 N N . ASP A 1 95 ? -9.769 -1.648 13.672 1.00 75.75 95 ASP A N 1
ATOM 731 C CA . ASP A 1 95 ? -8.550 -1.893 14.461 1.00 75.75 95 ASP A CA 1
ATOM 732 C C . ASP A 1 95 ? -7.505 -2.702 13.674 1.00 75.75 95 ASP A C 1
ATOM 734 O O . ASP A 1 95 ? -6.305 -2.639 13.955 1.00 75.75 95 ASP A O 1
ATOM 738 N N . ARG A 1 96 ? -7.968 -3.478 12.684 1.00 85.19 96 ARG A N 1
ATOM 739 C CA . ARG A 1 96 ? -7.158 -4.367 11.850 1.00 85.19 96 ARG A CA 1
ATOM 740 C C . ARG A 1 96 ? -7.663 -4.328 10.412 1.00 85.19 96 ARG A C 1
ATOM 742 O O . ARG A 1 96 ? -8.819 -4.660 10.147 1.00 85.19 96 ARG A O 1
ATOM 749 N N . PHE A 1 97 ? -6.808 -3.938 9.477 1.00 86.62 97 PHE A N 1
ATOM 750 C CA . PHE A 1 97 ? -7.157 -3.897 8.057 1.00 86.62 97 PHE A CA 1
ATOM 751 C C . PHE A 1 97 ? -5.941 -4.139 7.163 1.00 86.62 97 PHE A C 1
ATOM 753 O O . PHE A 1 97 ? -4.796 -3.929 7.564 1.00 86.62 97 PHE A O 1
ATOM 760 N N . GLU A 1 98 ? -6.202 -4.562 5.934 1.00 88.06 98 GLU A N 1
ATOM 761 C CA . GLU A 1 98 ? -5.218 -4.681 4.865 1.00 88.06 98 GLU A CA 1
ATOM 762 C C . GLU A 1 98 ? -5.504 -3.642 3.794 1.00 88.06 98 GLU A C 1
ATOM 764 O O . GLU A 1 98 ? -6.613 -3.571 3.266 1.00 88.06 98 GLU A O 1
ATOM 769 N N . LEU A 1 99 ? -4.496 -2.841 3.460 1.00 86.56 99 LEU A N 1
ATOM 770 C CA . LEU A 1 99 ? -4.544 -1.994 2.282 1.00 86.56 99 LEU A CA 1
ATOM 771 C C . LEU A 1 99 ? -4.213 -2.845 1.055 1.00 86.56 99 LEU A C 1
ATOM 773 O O . LEU A 1 99 ? -3.127 -3.425 0.958 1.00 86.56 99 LEU A O 1
ATOM 777 N N . LEU A 1 100 ? -5.151 -2.875 0.117 1.00 86.88 100 LEU A N 1
ATOM 778 C CA . LEU A 1 100 ? -5.037 -3.529 -1.173 1.00 86.88 100 LEU A CA 1
ATOM 779 C C . LEU A 1 100 ? -4.878 -2.457 -2.247 1.00 86.88 100 LEU A C 1
ATOM 781 O O . LEU A 1 100 ? -5.612 -1.468 -2.294 1.00 86.88 100 LEU A O 1
ATOM 785 N N . SER A 1 101 ? -3.900 -2.660 -3.117 1.00 83.50 101 SER A N 1
ATOM 786 C CA . SER A 1 101 ? -3.599 -1.733 -4.196 1.00 83.50 101 SER A CA 1
ATOM 787 C C . SER A 1 101 ? -3.415 -2.495 -5.500 1.00 83.50 101 SER A C 1
ATOM 789 O O . SER A 1 101 ? -2.922 -3.630 -5.477 1.00 83.50 101 SER A O 1
ATOM 791 N N . PRO A 1 102 ? -3.818 -1.915 -6.642 1.00 82.38 102 PRO A N 1
ATOM 792 C CA . PRO A 1 102 ? -3.553 -2.518 -7.931 1.00 82.38 102 PRO A CA 1
ATOM 793 C C . PRO A 1 102 ? -2.040 -2.623 -8.172 1.00 82.38 102 PRO A C 1
ATOM 795 O O . PRO A 1 102 ? -1.248 -1.895 -7.565 1.00 82.38 102 PRO A O 1
ATOM 798 N N . PRO A 1 103 ? -1.612 -3.513 -9.082 1.00 84.25 103 PRO A N 1
ATOM 799 C CA . PRO A 1 103 ? -0.213 -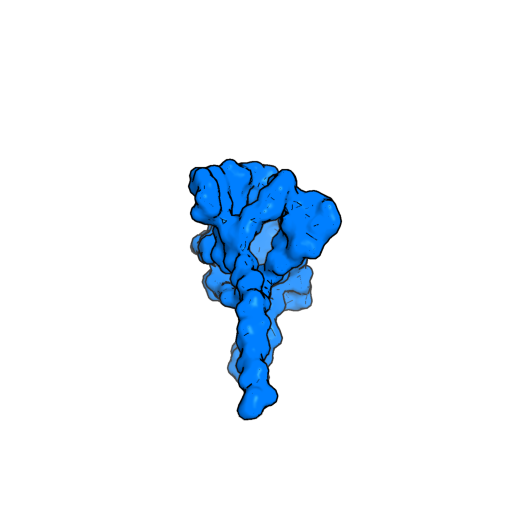3.607 -9.475 1.00 84.25 103 PRO A CA 1
ATOM 800 C C . PRO A 1 103 ? 0.352 -2.249 -9.912 1.00 84.25 103 PRO A C 1
ATOM 802 O O . PRO A 1 103 ? -0.358 -1.439 -10.515 1.00 84.25 103 PRO A O 1
ATOM 805 N N . LEU A 1 104 ? 1.644 -2.019 -9.669 1.00 81.44 104 LEU A N 1
ATOM 806 C CA . LEU A 1 104 ? 2.345 -0.877 -10.256 1.00 81.44 104 LEU A CA 1
ATOM 807 C C . LEU A 1 104 ? 3.013 -1.286 -11.549 1.00 81.44 104 LEU A C 1
ATOM 809 O O . LEU A 1 104 ? 3.691 -2.308 -11.623 1.00 81.44 104 LEU A O 1
ATOM 813 N N . MET A 1 105 ? 2.917 -0.421 -12.542 1.00 82.69 105 MET A N 1
ATOM 814 C CA . MET A 1 105 ? 3.787 -0.465 -13.700 1.00 82.69 105 MET A CA 1
ATOM 815 C C . MET A 1 105 ? 5.005 0.404 -13.416 1.00 82.69 105 MET A C 1
ATOM 817 O O . MET A 1 105 ? 4.861 1.599 -13.185 1.00 82.69 105 MET A O 1
ATOM 821 N N . ILE A 1 106 ? 6.195 -0.193 -13.428 1.00 81.56 106 ILE A N 1
ATOM 822 C CA . ILE A 1 106 ? 7.481 0.488 -13.248 1.00 81.56 106 ILE A CA 1
ATOM 823 C C . ILE A 1 106 ? 8.295 0.260 -14.515 1.00 81.56 106 ILE A C 1
ATOM 825 O O . ILE A 1 106 ? 8.566 -0.888 -14.873 1.00 81.56 106 ILE A O 1
ATOM 829 N N . ASP A 1 107 ? 8.646 1.343 -15.208 1.00 81.44 107 ASP A N 1
ATOM 830 C CA . ASP A 1 107 ? 9.358 1.313 -16.495 1.00 81.44 107 ASP A CA 1
ATOM 831 C C . ASP A 1 107 ? 8.741 0.333 -17.514 1.00 81.44 107 ASP A C 1
ATOM 833 O O . ASP A 1 107 ? 9.433 -0.409 -18.209 1.00 81.44 107 ASP A O 1
ATOM 837 N N . GLY A 1 108 ? 7.405 0.301 -17.571 1.00 81.56 108 GLY A N 1
ATOM 838 C CA . GLY A 1 108 ? 6.640 -0.562 -18.477 1.00 81.56 108 GLY A CA 1
ATOM 839 C C . GLY A 1 108 ? 6.490 -2.017 -18.021 1.00 81.56 108 GLY A C 1
ATOM 840 O O . GLY A 1 108 ? 5.796 -2.784 -18.685 1.00 81.56 108 GLY A O 1
ATOM 841 N N . LYS A 1 109 ? 7.081 -2.410 -16.886 1.00 85.06 109 LYS A N 1
ATOM 842 C CA . LYS A 1 109 ? 6.912 -3.744 -16.298 1.00 85.06 109 LYS A CA 1
ATOM 843 C C . LYS A 1 109 ? 5.938 -3.709 -15.126 1.00 85.06 109 LYS A C 1
ATOM 845 O O . LYS A 1 109 ? 6.087 -2.896 -14.219 1.00 85.06 109 LYS A O 1
ATOM 850 N N . THR A 1 110 ? 4.979 -4.628 -15.118 1.00 87.12 110 THR A N 1
ATOM 851 C CA . THR A 1 110 ? 4.014 -4.774 -14.024 1.00 87.12 110 THR A CA 1
ATOM 852 C C . THR A 1 110 ? 4.628 -5.512 -12.839 1.00 87.12 110 THR A C 1
ATOM 854 O O . THR A 1 110 ? 5.230 -6.576 -12.995 1.00 87.12 110 THR A O 1
ATOM 857 N N . TRP A 1 111 ? 4.433 -4.959 -11.648 1.00 84.38 111 TRP A N 1
ATOM 858 C CA . TRP A 1 111 ? 4.868 -5.502 -10.371 1.00 84.38 111 TRP A CA 1
ATOM 859 C C . TRP A 1 111 ? 3.675 -5.598 -9.420 1.00 84.38 111 TRP A C 1
ATOM 861 O O . TRP A 1 111 ? 2.924 -4.626 -9.289 1.00 84.38 111 TRP A O 1
ATOM 871 N N . PRO A 1 112 ? 3.481 -6.741 -8.742 1.00 86.31 112 PRO A N 1
ATOM 872 C CA . PRO A 1 112 ? 2.419 -6.866 -7.757 1.00 86.31 112 PRO A CA 1
ATOM 873 C C . PRO A 1 112 ? 2.683 -5.913 -6.589 1.00 86.31 112 PRO A C 1
ATOM 875 O O . PRO A 1 112 ? 3.807 -5.829 -6.088 1.00 86.31 112 PRO A O 1
ATOM 878 N N . PHE A 1 113 ? 1.644 -5.207 -6.151 1.00 83.06 113 PHE A N 1
ATOM 879 C CA . PHE A 1 113 ? 1.703 -4.445 -4.912 1.00 83.06 113 PHE A CA 1
ATOM 880 C C . PHE A 1 113 ? 1.437 -5.398 -3.739 1.00 83.06 113 PHE A C 1
ATOM 882 O O . PHE A 1 113 ? 0.428 -6.108 -3.765 1.00 83.06 113 PHE A O 1
ATOM 889 N N . PRO A 1 114 ? 2.319 -5.467 -2.728 1.00 80.38 114 PRO A N 1
ATOM 890 C CA . PRO A 1 114 ? 2.097 -6.349 -1.593 1.00 80.38 114 PRO A CA 1
ATOM 891 C C . PRO A 1 114 ? 0.925 -5.833 -0.745 1.00 80.38 114 PRO A C 1
ATOM 893 O O . PRO A 1 114 ? 0.860 -4.629 -0.493 1.00 80.38 114 PRO A O 1
ATOM 896 N N . PRO A 1 115 ? 0.021 -6.699 -0.255 1.00 84.19 115 PRO A N 1
ATOM 897 C CA . PRO A 1 115 ? -0.972 -6.271 0.722 1.00 84.19 115 PRO A CA 1
ATOM 898 C C . PRO A 1 115 ? -0.258 -5.738 1.972 1.00 84.19 115 PRO A C 1
ATOM 900 O O . PRO A 1 115 ? 0.671 -6.368 2.484 1.00 84.19 115 PRO A O 1
ATOM 903 N N . ILE A 1 116 ? -0.671 -4.565 2.458 1.00 83.75 116 ILE A N 1
ATOM 904 C CA . ILE A 1 116 ? -0.065 -3.937 3.639 1.00 83.75 116 ILE A CA 1
ATOM 905 C C . ILE A 1 116 ? -1.042 -4.043 4.801 1.00 83.75 116 ILE A C 1
ATOM 907 O O . ILE A 1 116 ? -2.063 -3.358 4.828 1.00 83.75 116 ILE A O 1
ATOM 911 N N . ARG A 1 117 ? -0.712 -4.891 5.776 1.00 86.38 117 ARG A N 1
ATOM 912 C CA . ARG A 1 117 ? -1.512 -5.086 6.986 1.00 86.38 117 ARG A CA 1
ATOM 913 C C . ARG A 1 117 ? -1.167 -4.048 8.049 1.00 86.38 117 ARG A C 1
ATOM 915 O O . ARG A 1 117 ? 0.000 -3.849 8.385 1.00 86.38 117 ARG A O 1
ATOM 922 N N . PHE A 1 118 ? -2.200 -3.425 8.600 1.00 82.94 118 PHE A N 1
ATOM 923 C CA . PHE A 1 118 ? -2.117 -2.526 9.741 1.00 82.94 118 PHE A CA 1
ATOM 924 C C . PHE A 1 118 ? -2.904 -3.117 10.898 1.00 82.94 118 PHE A C 1
ATOM 926 O O . PHE A 1 118 ? -4.078 -3.458 10.754 1.00 82.94 118 PHE A O 1
ATOM 933 N N . GLU A 1 119 ? -2.248 -3.214 12.049 1.00 80.94 119 GLU A N 1
ATOM 934 C CA . GLU A 1 119 ? -2.864 -3.667 13.291 1.00 80.94 119 GLU A CA 1
ATOM 935 C C . GLU A 1 119 ? -2.586 -2.633 14.368 1.00 80.94 119 GLU A C 1
ATOM 937 O O . GLU A 1 119 ? -1.436 -2.256 14.604 1.00 80.94 119 GLU A O 1
ATOM 942 N N . TYR A 1 120 ? -3.648 -2.146 14.999 1.00 64.81 120 TYR A N 1
ATOM 943 C CA . TYR A 1 120 ? -3.534 -1.303 16.172 1.00 64.81 120 TYR A CA 1
ATOM 944 C C . TYR A 1 120 ? -3.496 -2.195 17.417 1.00 64.81 120 TYR A C 1
ATOM 946 O O . TYR A 1 120 ? -4.528 -2.524 17.996 1.00 64.81 120 TYR A O 1
ATOM 954 N N . GLU A 1 121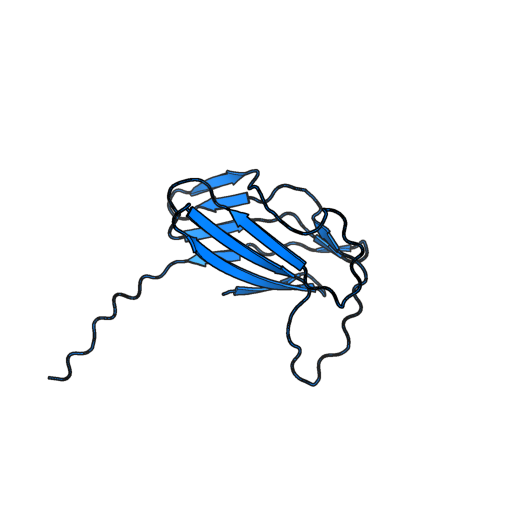 ? -2.300 -2.619 17.826 1.00 56.56 121 GLU A N 1
ATOM 955 C CA . GLU A 1 121 ? -2.119 -3.228 19.145 1.00 56.56 121 GLU A CA 1
ATOM 956 C C . GLU A 1 121 ? -2.120 -2.125 20.207 1.00 56.56 121 GLU A C 1
ATOM 958 O O . GLU A 1 121 ? -1.162 -1.364 20.362 1.00 56.56 121 GLU A O 1
ATOM 963 N N . LEU A 1 122 ? -3.221 -2.031 20.949 1.00 42.56 122 LEU A N 1
ATOM 964 C CA . LEU A 1 122 ? -3.282 -1.259 22.181 1.00 42.56 122 LEU A CA 1
ATOM 965 C C . LEU A 1 122 ? -2.443 -2.016 23.219 1.00 42.56 122 LEU A C 1
ATOM 967 O O . LEU A 1 122 ? -2.922 -2.952 23.855 1.00 42.56 122 LEU A O 1
ATOM 971 N N . TRP A 1 123 ? -1.171 -1.643 23.371 1.00 32.41 123 TRP A N 1
ATOM 972 C CA . TRP A 1 123 ? -0.369 -2.095 24.505 1.00 32.41 123 TRP A CA 1
ATOM 973 C C . TRP A 1 123 ? -0.980 -1.500 25.777 1.00 32.41 123 TRP A C 1
ATOM 975 O O . TRP A 1 123 ? -0.654 -0.383 26.178 1.00 32.41 123 TRP A O 1
ATOM 985 N N . ILE A 1 124 ? -1.885 -2.241 26.422 1.00 34.75 124 ILE A N 1
ATOM 986 C CA . ILE A 1 124 ? -2.190 -2.030 27.836 1.00 34.75 124 ILE A CA 1
ATOM 987 C C . ILE A 1 124 ? -0.939 -2.502 28.569 1.00 34.75 124 ILE A C 1
ATOM 989 O O . ILE A 1 124 ? -0.792 -3.677 28.899 1.00 34.75 124 ILE A O 1
ATOM 993 N N . GLY A 1 125 ? 0.016 -1.590 28.738 1.00 29.59 125 GLY A N 1
ATOM 994 C CA . GLY A 1 125 ? 1.152 -1.815 29.608 1.00 29.59 125 GLY A CA 1
ATOM 995 C C . GLY A 1 125 ? 0.621 -2.075 31.010 1.00 29.59 125 GLY A C 1
ATOM 996 O O . GLY A 1 125 ? 0.283 -1.141 31.732 1.00 29.59 125 GLY A O 1
ATOM 997 N N . ILE A 1 126 ? 0.552 -3.344 31.403 1.00 36.56 126 ILE A N 1
ATOM 998 C CA . ILE A 1 126 ? 0.670 -3.693 32.810 1.00 36.56 126 ILE A CA 1
ATOM 999 C C . ILE A 1 126 ? 2.095 -3.265 33.159 1.00 36.56 126 ILE A C 1
ATOM 1001 O O . ILE A 1 126 ? 3.060 -3.946 32.810 1.00 36.56 126 ILE A O 1
ATOM 1005 N N . LEU A 1 127 ? 2.234 -2.074 33.748 1.00 30.20 127 LEU A N 1
ATOM 1006 C CA . LEU A 1 127 ? 3.458 -1.696 34.444 1.00 30.20 127 LEU A CA 1
ATOM 1007 C C . LEU A 1 127 ? 3.816 -2.866 35.369 1.00 30.20 127 LEU A C 1
ATOM 1009 O O . LEU A 1 127 ? 2.948 -3.277 36.147 1.00 30.20 127 LEU A O 1
ATOM 1013 N N . PRO A 1 128 ? 5.046 -3.406 35.348 1.00 36.25 128 PRO A N 1
ATOM 1014 C CA . PRO A 1 128 ? 5.495 -4.143 36.507 1.00 36.25 128 PRO A CA 1
ATOM 1015 C C . PRO A 1 128 ? 5.524 -3.124 37.647 1.00 36.25 128 PRO A C 1
ATOM 1017 O O . PRO A 1 128 ? 6.344 -2.205 37.669 1.00 36.25 128 PRO A O 1
ATOM 1020 N N . PHE A 1 129 ? 4.557 -3.247 38.556 1.00 35.75 129 PHE A N 1
ATOM 1021 C CA . PHE A 1 129 ? 4.692 -2.729 39.903 1.00 35.75 129 PHE A CA 1
ATOM 1022 C C . PHE A 1 129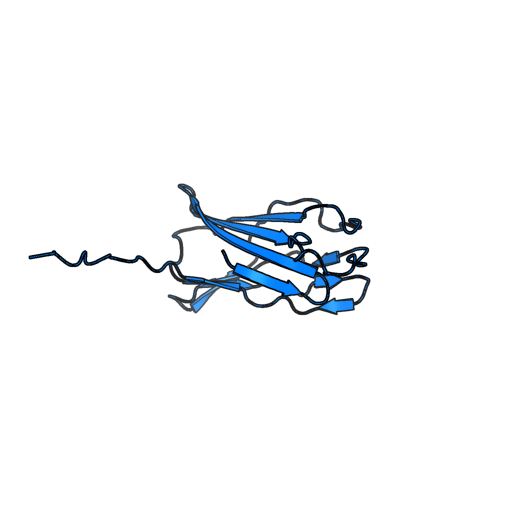 ? 6.008 -3.300 40.437 1.00 35.75 129 PHE A C 1
ATOM 1024 O O . PHE A 1 129 ? 6.102 -4.493 40.714 1.00 35.75 129 PHE A O 1
ATOM 1031 N N . ASN A 1 130 ? 7.038 -2.459 40.515 1.00 30.42 130 ASN A N 1
ATOM 1032 C CA . ASN A 1 130 ? 8.153 -2.712 41.413 1.00 30.42 130 ASN A CA 1
ATOM 1033 C C . ASN A 1 130 ? 7.588 -2.571 42.830 1.00 30.42 130 ASN A C 1
ATOM 1035 O O . ASN A 1 130 ? 7.467 -1.457 43.344 1.00 30.42 130 ASN A O 1
ATOM 1039 N N . CYS A 1 131 ? 7.153 -3.701 43.381 1.00 36.09 131 CYS A N 1
ATOM 1040 C CA . CYS A 1 131 ? 6.992 -3.925 44.811 1.00 36.09 131 CYS A CA 1
ATOM 1041 C C . CYS A 1 131 ? 8.366 -4.218 45.418 1.00 36.09 131 CYS A C 1
ATOM 1043 O O . CYS A 1 131 ? 9.131 -4.969 44.767 1.00 36.09 131 CYS A O 1
#

Foldseek 3Di:
DDWDDWPLKTKDWDWDADPQEIKIKIKILDDPDDPPDPDRDWQFKAFPDQKKWKQQPVPRDIDIRFDKDWPDRGDSDGSPDITIIITGDHDYYRQKMWIAGGWMQIPNDTTHDDTDIDHNPPPPPPDPPPD

Secondary structure (DSSP, 8-state):
-EEEEETTEEEEEEEEEETTEEEEEEEES-----TTPPPP----EEESSS-EEEEETTTTEEEEEE-EE-S-SSB---TTS-EEEEEEEPSSPPSEEEEE-PPEEETTEEEPPPPEEEE------------

Organism: NCBI:txid2792603

Mean predicted aligned error: 10.28 Å

Sequence (131 aa):
MVNFQIGPLPGHALARKTPEGMVVFLELGTYLPARDTPPRTWKSFHFASDCLAAHNLTNHTTLDHLPYSGPDKALTAPATKRYFLQITLPGSTPDRFELLSPPLMIDGKTWPFPPIRFEYELWIGILPFNC

Solvent-accessible surface area (backbone atoms only — not comparable to full-atom values): 7791 Å² total; per-residue (Å²): 119,48,79,51,71,40,81,94,41,33,28,37,37,36,78,44,83,52,100,85,24,31,37,36,39,38,36,36,56,60,62,86,64,63,98,84,59,77,85,75,80,60,53,30,49,33,56,76,52,92,50,32,32,37,39,30,68,80,79,74,46,72,46,68,66,42,60,66,52,57,76,66,84,75,39,77,45,56,64,81,57,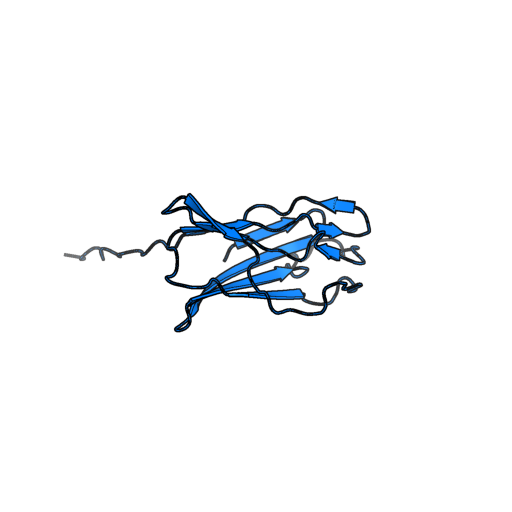80,42,54,36,43,31,55,46,83,61,82,67,68,61,30,34,30,44,39,52,48,36,33,30,46,74,87,41,80,31,70,47,74,73,45,76,47,71,67,79,80,78,78,74,77,70,80,76,85,122

pLDDT: mean 71.31, std 15.79, range [29.59, 88.06]

Nearest PDB structures (foldseek):
  1j3q-assembly1_B  TM=1.921E-01  e=5.377E+00  Thermococcus litoralis
  4luk-assembly1_A-2  TM=2.084E-01  e=4.829E+00  Pyrococcus furiosus DSM 3638
  7d4g-assembly1_B  TM=1.283E-01  e=9.712E+00  Severe acute respiratory syndrome coronavirus 2

Radius of gyration: 17.0 Å; Cα contacts (8 Å, |Δi|>4): 267; chains: 1; bounding box: 43×24×63 Å